Protein AF-A0AAN7EA46-F1 (afdb_monomer_lite)

Structure (mmCIF, N/CA/C/O backbone):
data_AF-A0AAN7EA46-F1
#
_entry.id   AF-A0AAN7EA46-F1
#
loop_
_atom_site.group_PDB
_atom_site.id
_atom_site.type_symbol
_atom_site.label_atom_id
_atom_site.label_alt_id
_atom_site.label_comp_id
_atom_site.label_asym_id
_atom_site.label_entity_id
_atom_site.label_seq_id
_atom_site.pdbx_PDB_ins_code
_atom_site.Cartn_x
_atom_site.Cartn_y
_atom_site.Cartn_z
_atom_site.occupancy
_atom_site.B_iso_or_equiv
_atom_site.auth_seq_id
_atom_site.auth_comp_id
_atom_site.auth_asym_id
_atom_site.auth_atom_id
_atom_site.pdbx_PDB_model_num
ATOM 1 N N . MET A 1 1 ? 18.922 5.914 -41.373 1.00 60.75 1 MET A N 1
ATOM 2 C CA . MET A 1 1 ? 18.948 6.047 -39.897 1.00 60.75 1 MET A CA 1
ATOM 3 C C . MET A 1 1 ? 20.067 5.152 -39.378 1.00 60.75 1 MET A C 1
ATOM 5 O O . MET A 1 1 ? 20.166 4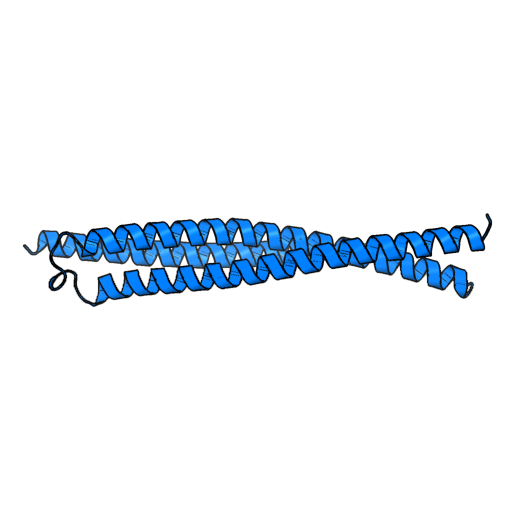.038 -39.866 1.00 60.75 1 MET A O 1
ATOM 9 N N . ASN A 1 2 ? 20.963 5.636 -38.510 1.00 86.12 2 ASN A N 1
ATOM 10 C CA . ASN A 1 2 ? 22.098 4.831 -38.032 1.00 86.12 2 ASN A CA 1
ATOM 11 C C . ASN A 1 2 ? 21.616 3.872 -36.927 1.00 86.12 2 ASN A C 1
ATOM 13 O O . ASN A 1 2 ? 21.258 4.339 -35.847 1.00 86.12 2 ASN A O 1
ATOM 17 N N . ILE A 1 3 ? 21.594 2.568 -37.217 1.00 83.81 3 ILE A N 1
ATOM 18 C CA . ILE A 1 3 ? 21.113 1.496 -36.325 1.00 83.81 3 ILE A CA 1
ATOM 19 C C . ILE A 1 3 ? 21.811 1.551 -34.958 1.00 83.81 3 ILE A C 1
ATOM 21 O O . ILE A 1 3 ? 21.137 1.508 -33.933 1.00 83.81 3 ILE A O 1
ATOM 25 N N . ASN A 1 4 ? 23.128 1.783 -34.925 1.00 85.88 4 ASN A N 1
ATOM 26 C CA . ASN A 1 4 ? 23.886 1.903 -33.673 1.00 85.88 4 ASN A CA 1
ATOM 27 C C . ASN A 1 4 ? 23.407 3.074 -32.807 1.00 85.88 4 ASN A C 1
ATOM 29 O O . ASN A 1 4 ? 23.266 2.940 -31.597 1.00 85.88 4 ASN A O 1
ATOM 33 N N . LYS A 1 5 ? 23.082 4.211 -33.432 1.00 90.81 5 LYS A N 1
ATOM 34 C CA . LYS A 1 5 ? 22.576 5.391 -32.717 1.00 90.81 5 LYS A CA 1
ATOM 35 C C . LYS A 1 5 ? 21.172 5.165 -32.146 1.00 90.81 5 LYS A C 1
ATOM 37 O O . LYS A 1 5 ? 20.828 5.723 -31.107 1.00 90.81 5 LYS A O 1
ATOM 42 N N . GLU A 1 6 ? 20.342 4.387 -32.836 1.00 89.19 6 GLU A N 1
ATOM 43 C CA . GLU A 1 6 ? 19.013 3.995 -32.352 1.00 89.19 6 GLU A CA 1
ATOM 44 C C . GLU A 1 6 ? 19.130 3.009 -31.177 1.00 89.19 6 GLU A C 1
ATOM 46 O O . GLU A 1 6 ? 18.454 3.173 -30.161 1.00 89.19 6 GLU A O 1
ATOM 51 N N . LEU A 1 7 ? 20.043 2.039 -31.276 1.00 90.00 7 LEU A N 1
ATOM 52 C CA . LEU A 1 7 ? 20.321 1.058 -30.230 1.00 90.00 7 LEU A CA 1
ATOM 53 C C . LEU A 1 7 ? 20.817 1.724 -28.938 1.00 90.00 7 LEU A C 1
ATOM 55 O O . LEU A 1 7 ? 20.270 1.452 -27.870 1.00 90.00 7 LEU A O 1
ATOM 59 N N . GLU A 1 8 ? 21.775 2.653 -29.030 1.00 92.00 8 GLU A N 1
ATOM 60 C CA . GLU A 1 8 ? 22.264 3.430 -27.879 1.00 92.00 8 GLU A CA 1
ATOM 61 C C . GLU A 1 8 ? 21.122 4.154 -27.155 1.00 92.00 8 GLU A C 1
ATOM 63 O O . GLU A 1 8 ? 20.997 4.061 -25.934 1.00 92.00 8 GLU A O 1
ATOM 68 N N . ARG A 1 9 ? 20.225 4.811 -27.903 1.00 92.94 9 ARG A N 1
ATOM 69 C CA . ARG A 1 9 ? 19.057 5.501 -27.329 1.00 92.94 9 ARG A CA 1
ATOM 70 C C . ARG A 1 9 ? 18.121 4.548 -26.596 1.00 92.94 9 ARG A C 1
ATOM 72 O O . ARG A 1 9 ? 17.639 4.885 -25.516 1.00 92.94 9 ARG A O 1
ATOM 79 N N . LEU A 1 10 ? 17.846 3.377 -27.170 1.00 92.25 10 LEU A N 1
ATOM 80 C CA . LEU A 1 10 ? 16.972 2.384 -26.547 1.00 92.25 10 LEU A CA 1
ATOM 81 C C . LEU A 1 10 ? 17.597 1.799 -25.276 1.00 92.25 10 LEU A C 1
ATOM 83 O O . LEU A 1 10 ? 16.889 1.605 -24.289 1.00 92.25 10 LEU A O 1
ATOM 87 N N . VAL A 1 11 ? 18.911 1.562 -25.266 1.00 92.62 11 VAL A N 1
ATOM 88 C CA . VAL A 1 11 ? 19.640 1.106 -24.073 1.00 92.62 11 VAL A CA 1
ATOM 89 C C . VAL A 1 11 ? 19.584 2.161 -22.968 1.00 92.62 11 VAL A C 1
ATOM 91 O O . VAL A 1 11 ? 19.253 1.823 -21.831 1.00 92.62 11 VAL A O 1
ATOM 94 N N . THR A 1 12 ? 19.810 3.439 -23.285 1.00 94.69 12 THR A N 1
ATOM 95 C CA . THR A 1 12 ? 19.641 4.532 -22.313 1.00 94.69 12 THR A CA 1
ATOM 96 C C . THR A 1 12 ? 18.209 4.582 -21.781 1.00 94.69 12 THR A C 1
ATOM 98 O O . THR A 1 12 ? 18.004 4.592 -20.568 1.00 94.69 12 THR A O 1
ATOM 101 N N . GLN A 1 13 ? 17.210 4.514 -22.665 1.00 93.81 13 GLN A N 1
ATOM 102 C CA . GLN A 1 13 ? 15.800 4.520 -22.274 1.00 93.81 13 GLN A CA 1
ATOM 103 C C . GLN A 1 13 ? 15.447 3.337 -21.360 1.00 93.81 13 GLN A C 1
ATOM 105 O O . GLN A 1 13 ? 14.693 3.502 -20.403 1.00 93.81 13 GLN A O 1
ATOM 110 N N . LYS A 1 14 ? 15.993 2.145 -21.627 1.00 94.00 14 LYS A N 1
ATOM 111 C CA . LYS A 1 14 ? 15.826 0.958 -20.779 1.00 94.00 14 LYS A CA 1
ATOM 112 C C . LYS A 1 14 ? 16.345 1.220 -19.365 1.00 94.00 14 LYS A C 1
ATOM 114 O O . LYS A 1 14 ? 15.636 0.933 -18.405 1.00 94.00 14 LYS A O 1
ATOM 119 N N . VAL A 1 15 ? 17.553 1.772 -19.239 1.00 95.62 15 VAL A N 1
ATOM 120 C CA . VAL A 1 15 ? 18.177 2.076 -17.939 1.00 95.62 15 VAL A CA 1
ATOM 121 C C . VAL A 1 15 ? 17.346 3.090 -17.153 1.00 95.62 15 VAL A C 1
ATOM 123 O O . VAL A 1 15 ? 17.037 2.851 -15.986 1.00 95.62 15 VAL A O 1
ATOM 126 N N . GLU A 1 16 ? 16.924 4.183 -17.791 1.00 94.75 16 GLU A N 1
ATOM 127 C CA . GLU A 1 16 ? 16.082 5.203 -17.153 1.00 94.75 16 GLU A CA 1
ATOM 128 C C . GLU A 1 16 ? 14.766 4.616 -16.639 1.00 94.75 16 GLU A C 1
ATOM 130 O O . GLU A 1 16 ? 14.331 4.901 -15.523 1.00 94.75 16 GLU A O 1
ATOM 135 N N . LEU A 1 17 ? 14.132 3.767 -17.444 1.00 92.88 17 LEU A N 1
ATOM 136 C CA . LEU A 1 17 ? 12.841 3.192 -17.115 1.00 92.88 17 LEU A CA 1
ATOM 137 C C . LEU A 1 17 ? 12.936 2.160 -15.986 1.00 92.88 17 LEU A C 1
ATOM 139 O O . LEU A 1 17 ? 12.092 2.175 -15.091 1.00 92.88 17 LEU A O 1
ATOM 143 N N . SER A 1 18 ? 13.986 1.334 -15.978 1.00 93.75 18 SER A N 1
ATOM 144 C CA . SER A 1 18 ? 14.295 0.434 -14.860 1.00 93.75 18 SER A CA 1
ATOM 145 C C . SER A 1 18 ? 14.520 1.205 -13.559 1.00 93.75 18 SER A C 1
ATOM 147 O O . SER A 1 18 ? 13.958 0.837 -12.531 1.00 93.75 18 SER A O 1
ATOM 149 N N . ALA A 1 19 ? 15.252 2.324 -13.601 1.00 95.75 19 ALA A N 1
ATOM 150 C CA . ALA A 1 19 ? 15.474 3.165 -12.424 1.00 95.75 19 ALA A CA 1
ATOM 151 C C . ALA A 1 19 ? 14.173 3.807 -11.902 1.00 95.75 19 ALA A C 1
ATOM 153 O O . ALA A 1 19 ? 14.008 4.023 -10.699 1.00 95.75 19 ALA A O 1
ATOM 154 N N . VAL A 1 20 ? 13.223 4.128 -12.787 1.00 94.19 20 VAL A N 1
ATOM 155 C CA . VAL A 1 20 ? 11.893 4.601 -12.373 1.00 94.19 20 VAL A CA 1
ATOM 156 C C . VAL A 1 20 ? 11.087 3.477 -11.721 1.00 94.19 20 VAL A C 1
ATOM 158 O O . VAL A 1 20 ? 10.463 3.723 -10.688 1.00 94.19 20 VAL A O 1
ATOM 161 N N . ILE A 1 21 ? 11.114 2.262 -12.275 1.00 93.69 21 ILE A N 1
ATOM 162 C CA . ILE A 1 21 ? 10.422 1.094 -11.705 1.00 93.69 21 ILE A CA 1
ATOM 163 C C . ILE A 1 21 ? 10.957 0.787 -10.305 1.00 93.69 21 ILE A C 1
ATOM 165 O O . ILE A 1 21 ? 10.165 0.691 -9.375 1.00 93.69 21 ILE A O 1
ATOM 169 N N . GLU A 1 22 ? 12.275 0.778 -10.112 1.00 95.56 22 GLU A N 1
ATOM 170 C CA . GLU A 1 22 ? 12.898 0.540 -8.803 1.00 95.56 22 GLU A CA 1
ATOM 171 C C . GLU A 1 22 ? 12.441 1.560 -7.739 1.00 95.56 22 GLU A C 1
ATOM 173 O O . GLU A 1 22 ? 12.124 1.217 -6.593 1.00 95.56 22 GLU A O 1
ATOM 178 N N . LYS A 1 23 ? 12.320 2.839 -8.125 1.00 94.81 23 LYS A N 1
ATOM 179 C CA . LYS A 1 23 ? 11.770 3.885 -7.246 1.00 94.81 23 LYS A CA 1
ATOM 180 C C . LYS A 1 23 ? 10.299 3.639 -6.912 1.00 94.81 23 LYS A C 1
ATOM 182 O O . LYS A 1 23 ? 9.869 3.945 -5.798 1.00 94.81 23 LYS A O 1
ATOM 187 N N . ILE A 1 24 ? 9.515 3.135 -7.863 1.00 93.12 24 ILE A N 1
ATOM 188 C CA . ILE A 1 24 ? 8.107 2.784 -7.652 1.00 93.12 24 ILE A CA 1
ATOM 189 C C . ILE A 1 24 ? 7.994 1.566 -6.725 1.00 93.12 24 ILE A C 1
ATOM 191 O O . ILE A 1 24 ? 7.206 1.614 -5.782 1.00 93.12 24 ILE A O 1
ATOM 195 N N . ASP A 1 25 ? 8.822 0.539 -6.911 1.00 93.19 25 ASP A N 1
ATOM 196 C CA . ASP A 1 25 ? 8.864 -0.657 -6.061 1.00 93.19 25 ASP A CA 1
ATOM 197 C C . ASP A 1 25 ? 9.220 -0.310 -4.617 1.00 93.19 25 ASP A C 1
ATOM 199 O O . ASP A 1 25 ? 8.544 -0.739 -3.679 1.00 93.19 25 ASP A O 1
ATOM 203 N N . THR A 1 26 ? 10.207 0.567 -4.426 1.00 95.12 26 THR A N 1
ATOM 204 C CA . THR A 1 26 ? 10.562 1.087 -3.099 1.00 95.12 26 THR A CA 1
ATOM 205 C C . THR A 1 26 ? 9.372 1.799 -2.450 1.00 95.12 26 THR A C 1
ATOM 207 O O . THR A 1 26 ? 9.065 1.587 -1.276 1.00 95.12 26 THR A O 1
ATOM 210 N N . ARG A 1 27 ? 8.644 2.627 -3.214 1.00 92.19 27 ARG A N 1
ATOM 211 C CA . ARG A 1 27 ? 7.440 3.312 -2.716 1.00 92.19 27 ARG A CA 1
ATOM 212 C C . ARG A 1 27 ? 6.328 2.329 -2.363 1.00 92.19 27 ARG A C 1
ATOM 214 O O . ARG A 1 27 ? 5.665 2.537 -1.351 1.00 92.19 27 ARG A O 1
ATOM 221 N N . LEU A 1 28 ? 6.125 1.281 -3.157 1.00 93.25 28 LEU A N 1
ATOM 222 C CA . LEU A 1 28 ? 5.124 0.248 -2.884 1.00 93.25 28 LEU A CA 1
ATOM 223 C C . LEU A 1 28 ? 5.460 -0.559 -1.638 1.00 93.25 28 LEU A C 1
ATOM 225 O O . LEU A 1 28 ? 4.575 -0.771 -0.815 1.00 93.25 28 LEU A O 1
ATOM 229 N N . SER A 1 29 ? 6.726 -0.936 -1.464 1.00 93.88 29 SER A N 1
ATOM 230 C CA . SER A 1 29 ? 7.205 -1.609 -0.255 1.00 93.88 29 SER A CA 1
ATOM 231 C C . SER A 1 29 ? 6.976 -0.748 0.993 1.00 93.88 29 SER A C 1
ATOM 233 O O . SER A 1 29 ? 6.429 -1.216 1.996 1.00 93.88 29 SER A O 1
ATOM 235 N N . ASN A 1 30 ? 7.279 0.551 0.907 1.00 92.62 30 ASN A N 1
ATOM 236 C CA . ASN A 1 30 ? 7.013 1.497 1.992 1.00 92.62 30 ASN A CA 1
ATOM 237 C C . ASN A 1 30 ? 5.511 1.643 2.279 1.00 92.62 30 ASN A C 1
ATOM 239 O O . ASN A 1 30 ? 5.107 1.636 3.440 1.00 92.62 30 ASN A O 1
ATOM 243 N N . LEU A 1 31 ? 4.671 1.741 1.242 1.00 91.19 31 LEU A N 1
ATOM 244 C CA . LEU A 1 31 ? 3.212 1.805 1.384 1.00 91.19 31 LEU A CA 1
ATOM 245 C C . LEU A 1 31 ? 2.651 0.530 2.021 1.00 91.19 31 LEU A C 1
ATOM 247 O O . LEU A 1 31 ? 1.799 0.619 2.901 1.00 91.19 31 LEU A O 1
ATOM 251 N N . GLN A 1 32 ? 3.134 -0.644 1.617 1.00 90.50 32 GLN A N 1
ATOM 252 C CA . GLN A 1 32 ? 2.723 -1.928 2.181 1.00 90.50 32 GLN A CA 1
ATOM 253 C C . GLN A 1 32 ? 3.123 -2.038 3.655 1.00 90.50 32 GLN A C 1
ATOM 255 O O . GLN A 1 32 ? 2.294 -2.397 4.490 1.00 90.50 32 GLN A O 1
ATOM 260 N N . SER A 1 33 ? 4.359 -1.661 3.984 1.00 91.75 33 SER A N 1
ATOM 261 C CA . SER A 1 33 ? 4.860 -1.661 5.360 1.00 91.75 33 SER A CA 1
ATOM 262 C C . SER A 1 33 ? 4.059 -0.701 6.242 1.00 91.75 33 SER A C 1
ATOM 264 O O . SER A 1 33 ? 3.622 -1.071 7.330 1.00 91.75 33 SER A O 1
ATOM 266 N N . PHE A 1 34 ? 3.785 0.509 5.745 1.00 90.31 34 PHE A N 1
ATOM 267 C CA . PHE A 1 34 ? 2.947 1.486 6.437 1.00 90.31 34 PHE A CA 1
ATOM 268 C C . PHE A 1 34 ? 1.515 0.970 6.634 1.00 90.31 34 PHE A C 1
ATOM 270 O O . PHE A 1 34 ? 0.987 1.048 7.738 1.00 90.31 34 PHE A O 1
ATOM 277 N N . THR A 1 35 ? 0.915 0.368 5.602 1.00 89.88 35 THR A N 1
ATOM 278 C CA . THR A 1 35 ? -0.429 -0.238 5.675 1.00 89.88 35 THR A CA 1
ATOM 279 C C . THR A 1 35 ? -0.489 -1.328 6.741 1.00 89.88 35 THR A C 1
ATOM 281 O O . THR A 1 35 ? -1.438 -1.368 7.519 1.00 89.88 35 THR A O 1
ATOM 284 N N . PHE A 1 36 ? 0.525 -2.195 6.810 1.00 89.12 36 PHE A N 1
ATOM 285 C CA . PHE A 1 36 ? 0.595 -3.270 7.800 1.00 89.12 36 PHE A CA 1
ATOM 286 C C . PHE A 1 36 ? 0.644 -2.725 9.231 1.00 89.12 36 PHE A C 1
ATOM 288 O O . PHE A 1 36 ? -0.126 -3.156 10.088 1.00 89.12 36 PHE A O 1
ATOM 295 N N . VAL A 1 37 ? 1.497 -1.728 9.481 1.00 91.19 37 VAL A N 1
ATOM 296 C CA . VAL A 1 37 ? 1.585 -1.052 10.785 1.00 91.19 37 VAL A CA 1
ATOM 297 C C . VAL A 1 37 ? 0.239 -0.441 11.176 1.00 91.19 37 VAL A C 1
ATOM 299 O O . VAL A 1 37 ? -0.229 -0.614 12.299 1.00 91.19 37 VAL A O 1
ATOM 302 N N . LEU A 1 38 ? -0.411 0.232 10.234 1.00 89.38 38 LEU A N 1
ATOM 303 C CA . LEU A 1 38 ? -1.665 0.933 10.465 1.00 89.38 38 LEU A CA 1
ATOM 304 C C . LEU A 1 38 ? -2.839 -0.024 10.725 1.00 89.38 38 LEU A C 1
ATOM 306 O O . LEU A 1 38 ? -3.660 0.221 11.609 1.00 89.38 38 LEU A O 1
ATOM 310 N N . ALA A 1 39 ? -2.883 -1.149 10.006 1.00 88.25 39 ALA A N 1
ATOM 311 C CA . ALA A 1 39 ? -3.841 -2.222 10.247 1.00 88.25 39 ALA A CA 1
ATOM 312 C C . ALA A 1 39 ? -3.645 -2.843 11.637 1.00 88.25 39 ALA A C 1
ATOM 314 O O . ALA A 1 39 ? -4.617 -3.038 12.364 1.00 88.25 39 ALA A O 1
ATOM 315 N N . ASN A 1 40 ? -2.397 -3.082 12.048 1.00 89.88 40 ASN A N 1
ATOM 316 C CA . ASN A 1 40 ? -2.105 -3.594 13.386 1.00 89.88 40 ASN A CA 1
ATOM 317 C C . ASN A 1 40 ? -2.580 -2.629 14.474 1.00 89.88 40 ASN A C 1
ATOM 319 O O . ASN A 1 40 ? -3.248 -3.056 15.414 1.00 89.88 40 ASN A O 1
ATOM 323 N N . PHE A 1 41 ? -2.305 -1.328 14.334 1.00 89.12 41 PHE A N 1
ATOM 324 C CA . PHE A 1 41 ? -2.815 -0.337 15.281 1.00 89.12 41 PHE A CA 1
ATOM 325 C C . PHE A 1 41 ? -4.342 -0.315 15.316 1.00 89.12 41 PHE A C 1
ATOM 327 O O . PHE A 1 41 ? -4.916 -0.325 16.404 1.00 89.12 41 PHE A O 1
ATOM 334 N N . TYR A 1 42 ? -5.004 -0.358 14.157 1.00 89.62 42 TYR A N 1
ATOM 335 C CA . TYR A 1 42 ? -6.461 -0.453 14.088 1.00 89.62 42 TYR A CA 1
ATOM 336 C C . TYR A 1 42 ? -6.991 -1.643 14.907 1.00 89.62 42 TYR A C 1
ATOM 338 O O . TYR A 1 42 ? -7.850 -1.448 15.767 1.00 89.62 42 TYR A O 1
ATOM 346 N N . PHE A 1 43 ? -6.447 -2.850 14.717 1.00 87.81 43 PHE A N 1
ATOM 347 C CA . PHE A 1 43 ? -6.884 -4.038 15.460 1.00 87.81 43 PHE A CA 1
ATOM 348 C C . PHE A 1 43 ? -6.594 -3.950 16.961 1.00 87.81 43 PHE A C 1
ATOM 350 O O . PHE A 1 43 ? -7.440 -4.342 17.765 1.00 87.81 43 PHE A O 1
ATOM 357 N N . VAL A 1 44 ? -5.443 -3.398 17.354 1.00 89.25 44 VAL A N 1
ATOM 358 C CA . VAL A 1 44 ? -5.099 -3.189 18.768 1.00 89.25 44 VAL A CA 1
ATOM 359 C C . VAL A 1 44 ? -6.107 -2.255 19.436 1.00 89.25 44 VAL A C 1
ATOM 361 O O . VAL A 1 44 ? -6.668 -2.609 20.472 1.00 89.25 44 VAL A O 1
ATOM 364 N N . PHE A 1 45 ? -6.401 -1.094 18.841 1.00 87.81 45 PHE A N 1
ATOM 365 C CA . PHE A 1 45 ? -7.348 -0.147 19.435 1.00 87.81 45 PHE A CA 1
ATOM 366 C C . PHE A 1 45 ? -8.788 -0.673 19.428 1.00 87.81 45 PHE A C 1
ATOM 368 O O . PHE A 1 45 ? -9.508 -0.470 20.404 1.00 87.81 45 PHE A O 1
ATOM 375 N N . GLN A 1 46 ? -9.194 -1.415 18.396 1.00 85.19 46 GLN A N 1
ATOM 376 C CA . GLN A 1 46 ? -10.477 -2.124 18.394 1.00 85.19 46 GLN A CA 1
ATOM 377 C C . GLN A 1 46 ? -10.568 -3.154 19.530 1.00 85.19 46 GLN A C 1
ATOM 379 O O . GLN A 1 46 ? -11.584 -3.227 20.219 1.00 85.19 46 GLN A O 1
ATOM 384 N N . GLY A 1 47 ? -9.495 -3.910 19.782 1.00 85.44 47 GLY A N 1
ATOM 385 C CA . GLY A 1 47 ? -9.417 -4.862 20.892 1.00 85.44 47 GLY A CA 1
ATOM 386 C C . GLY A 1 47 ? -9.492 -4.190 22.266 1.00 85.44 47 GLY A C 1
ATOM 387 O O . GLY A 1 47 ? -10.175 -4.691 23.162 1.00 85.44 47 GLY A O 1
ATOM 388 N N . VAL A 1 48 ? -8.855 -3.026 22.430 1.00 84.44 48 VAL A N 1
ATOM 389 C CA . VAL A 1 48 ? -8.964 -2.208 23.651 1.00 84.44 48 VAL A CA 1
ATOM 390 C C . VAL A 1 48 ? -10.407 -1.758 23.869 1.00 84.44 48 VAL A C 1
ATOM 392 O O . VAL A 1 48 ? -10.941 -1.950 24.961 1.00 84.44 48 VAL A O 1
ATOM 395 N N . ILE A 1 49 ? -11.067 -1.232 22.832 1.00 83.56 49 ILE A N 1
ATOM 396 C CA . ILE A 1 49 ? -12.476 -0.824 22.902 1.00 83.56 49 ILE A CA 1
ATOM 397 C C . ILE A 1 49 ? -13.357 -2.013 23.301 1.00 83.56 49 ILE A C 1
ATOM 399 O O . ILE A 1 49 ? -14.148 -1.906 24.238 1.00 83.56 49 ILE A O 1
ATOM 403 N N . LEU A 1 50 ? -13.183 -3.163 22.647 1.00 82.88 50 LEU A N 1
ATOM 404 C CA . LEU A 1 50 ? -13.946 -4.372 22.944 1.00 82.88 50 LEU A CA 1
ATOM 405 C C . LEU A 1 50 ? -13.721 -4.849 24.384 1.00 82.88 50 LEU A C 1
ATOM 407 O O . LEU A 1 50 ? -14.674 -5.215 25.067 1.00 82.88 50 LEU A O 1
ATOM 411 N N . THR A 1 51 ? -12.485 -4.789 24.878 1.00 82.50 51 THR A N 1
ATOM 412 C CA . THR A 1 51 ? -12.151 -5.154 26.261 1.00 82.50 51 THR A CA 1
ATOM 413 C C . THR A 1 51 ? -12.827 -4.214 27.256 1.00 82.50 51 THR A C 1
ATOM 415 O O . THR A 1 51 ? -13.435 -4.685 28.216 1.00 82.50 51 THR A O 1
ATOM 418 N N . ILE A 1 52 ? -12.804 -2.898 27.019 1.00 77.94 52 ILE A N 1
ATOM 419 C CA . ILE A 1 52 ? -13.509 -1.917 27.862 1.00 77.94 52 ILE A CA 1
ATOM 420 C C . ILE A 1 52 ? -15.014 -2.220 27.889 1.00 77.94 52 ILE A C 1
ATOM 422 O O . ILE A 1 52 ? -15.631 -2.197 28.955 1.00 77.94 52 ILE A O 1
ATOM 426 N N . ILE A 1 53 ? -15.599 -2.567 26.739 1.00 74.75 53 ILE A N 1
ATOM 427 C CA . ILE A 1 53 ? -17.015 -2.931 26.639 1.00 74.75 53 ILE A CA 1
ATOM 428 C C . ILE A 1 53 ? -17.320 -4.226 27.411 1.00 74.75 53 ILE A C 1
ATOM 430 O O . ILE A 1 53 ? -18.311 -4.286 28.144 1.00 74.75 53 ILE A O 1
ATOM 434 N N . CYS A 1 54 ? -16.503 -5.268 27.248 1.00 75.75 54 CYS A N 1
ATOM 435 C CA . CYS A 1 54 ? -16.741 -6.596 27.819 1.00 75.75 54 CYS A CA 1
ATOM 436 C C . CYS A 1 54 ? -16.476 -6.665 29.325 1.00 75.75 54 CYS A C 1
ATOM 438 O O . CYS A 1 54 ? -17.202 -7.354 30.034 1.00 75.75 54 CYS A O 1
ATOM 440 N N . THR A 1 55 ? -15.482 -5.934 29.833 1.00 70.94 55 THR A N 1
ATOM 441 C CA . THR A 1 55 ? -15.037 -6.050 31.237 1.00 70.94 55 THR A CA 1
ATOM 442 C C . THR A 1 55 ? -15.922 -5.268 32.223 1.00 70.94 55 THR A C 1
ATOM 444 O O . THR A 1 55 ? -15.610 -5.206 33.408 1.00 70.94 55 THR A O 1
ATOM 447 N N . ASN A 1 56 ? -17.052 -4.726 31.747 1.00 61.00 56 ASN A N 1
ATOM 448 C CA . ASN A 1 56 ? -17.959 -3.810 32.440 1.00 61.00 56 ASN A CA 1
ATOM 449 C C . ASN A 1 56 ? -17.262 -2.531 32.943 1.00 61.00 56 ASN A C 1
ATOM 451 O O . ASN A 1 56 ? -16.360 -2.546 33.780 1.00 61.00 56 ASN A O 1
ATOM 455 N N . ALA A 1 57 ? -17.795 -1.383 32.520 1.00 53.91 57 ALA A N 1
ATOM 456 C CA . ALA A 1 57 ? -17.483 -0.069 33.086 1.00 53.91 57 ALA A CA 1
ATOM 457 C C . ALA A 1 57 ? -17.731 0.026 34.615 1.00 53.91 57 ALA A C 1
ATOM 459 O O . ALA A 1 57 ? -17.373 1.019 35.231 1.00 53.91 57 ALA A O 1
ATOM 460 N N . GLU A 1 58 ? -18.299 -1.012 35.238 1.00 49.53 58 GLU A N 1
ATOM 461 C CA . GLU A 1 58 ? -18.624 -1.103 36.666 1.00 49.53 58 GLU A CA 1
ATOM 462 C C . GLU A 1 58 ? -17.398 -1.229 37.586 1.00 49.53 58 GLU A C 1
ATOM 464 O O . GLU A 1 58 ? -17.466 -0.821 38.743 1.00 49.53 58 GLU A O 1
ATOM 469 N N . LYS A 1 59 ? -16.263 -1.769 37.108 1.00 50.84 59 LYS A N 1
ATOM 470 C CA . LYS A 1 59 ? -15.028 -1.896 37.921 1.00 50.84 59 LYS A CA 1
ATOM 471 C C . LYS A 1 59 ? -14.010 -0.778 37.691 1.00 50.84 59 LYS A C 1
ATOM 473 O O . LYS A 1 59 ? -13.112 -0.587 38.511 1.00 50.84 59 LYS A O 1
ATOM 478 N N . LEU A 1 60 ? -14.135 -0.035 36.595 1.00 49.38 60 LEU A N 1
ATOM 479 C CA . LEU A 1 60 ? -13.287 1.116 36.295 1.00 49.38 60 LEU A CA 1
ATOM 480 C C . LEU A 1 60 ? -13.974 2.365 36.840 1.00 49.38 60 LEU A C 1
ATOM 482 O O . LEU A 1 60 ? -15.018 2.765 36.336 1.00 49.38 60 LEU A O 1
ATOM 486 N N . LYS A 1 61 ? -13.393 2.985 37.876 1.00 53.84 61 LYS A N 1
ATOM 487 C CA . LYS A 1 61 ? -13.930 4.226 38.451 1.00 53.84 61 LYS A CA 1
ATOM 488 C C . LYS A 1 61 ? -14.263 5.242 37.331 1.00 53.84 61 LYS A C 1
ATOM 490 O O . LYS A 1 61 ? -13.444 5.431 36.423 1.00 53.84 61 LYS A O 1
ATOM 495 N N . PRO A 1 62 ? -15.425 5.915 37.419 1.00 54.41 62 PRO A N 1
ATOM 496 C CA . PRO A 1 62 ? -16.106 6.583 36.308 1.00 54.41 62 PRO A CA 1
ATOM 497 C C . PRO A 1 62 ? -15.335 7.614 35.454 1.00 54.41 62 PRO A C 1
ATOM 499 O O . PRO A 1 62 ? -15.726 7.757 34.297 1.00 54.41 62 PRO A O 1
ATOM 502 N N . PRO A 1 63 ? -14.248 8.301 35.878 1.00 59.50 63 PRO A N 1
ATOM 503 C CA . PRO A 1 63 ? -13.595 9.247 34.964 1.00 59.50 63 PRO A CA 1
ATOM 504 C C . PRO A 1 63 ? -12.665 8.602 33.917 1.00 59.50 63 PRO A C 1
ATOM 506 O O . PRO A 1 63 ? -12.435 9.200 32.868 1.00 59.50 63 PRO A O 1
ATOM 509 N N . TYR A 1 64 ? -12.128 7.395 34.144 1.00 61.72 64 TYR A N 1
ATOM 510 C CA . TYR A 1 64 ? -11.035 6.872 33.300 1.00 61.72 64 TYR A CA 1
ATOM 511 C C . TYR A 1 64 ? -11.493 5.985 32.132 1.00 61.72 64 TYR A C 1
ATOM 513 O O . TYR A 1 64 ? -10.856 5.987 31.079 1.00 61.72 64 TYR A O 1
ATOM 521 N N . GLY A 1 65 ? -12.607 5.257 32.275 1.00 65.38 65 GLY A N 1
ATOM 522 C CA . GLY A 1 65 ? -13.113 4.363 31.221 1.00 65.38 65 GLY A CA 1
ATOM 523 C C . GLY A 1 65 ? -13.571 5.109 29.961 1.00 65.38 65 GLY A C 1
ATOM 524 O O . GLY A 1 65 ? -13.218 4.723 28.849 1.00 65.38 65 GLY A O 1
ATOM 525 N N . TRP A 1 66 ? -14.280 6.228 30.142 1.00 71.19 66 TRP A N 1
ATOM 526 C CA . TRP A 1 66 ? -14.730 7.111 29.056 1.00 71.19 66 TRP A CA 1
ATOM 527 C C . TRP A 1 66 ? -13.574 7.757 28.304 1.00 71.19 66 TRP A C 1
ATOM 529 O O . TRP A 1 66 ? -13.599 7.851 27.078 1.00 71.19 66 TRP A O 1
ATOM 539 N N . PHE A 1 67 ? -12.540 8.163 29.038 1.00 76.06 67 PHE A N 1
ATOM 540 C CA . PHE A 1 67 ? -11.354 8.782 28.467 1.00 76.06 67 PHE A CA 1
ATOM 541 C C . PHE A 1 67 ? -10.559 7.801 27.593 1.00 76.06 67 PHE A C 1
ATOM 543 O O . PHE A 1 67 ? -10.240 8.114 26.446 1.00 76.06 67 PHE A O 1
ATOM 550 N N . LEU A 1 68 ? -10.303 6.584 28.092 1.00 77.12 68 LEU A N 1
ATOM 551 C CA . LEU A 1 68 ? -9.618 5.536 27.324 1.00 77.12 68 LEU A CA 1
ATOM 552 C C . LEU A 1 68 ? -10.411 5.122 26.081 1.00 77.12 68 LEU A C 1
ATOM 554 O O . LEU A 1 68 ? -9.828 4.896 25.019 1.00 77.12 68 LEU A O 1
ATOM 558 N N . PHE A 1 69 ? -11.736 5.067 26.195 1.00 78.50 69 PHE A N 1
ATOM 559 C CA . PHE A 1 69 ? -12.624 4.790 25.073 1.00 78.50 69 PHE A CA 1
ATOM 560 C C . PHE A 1 69 ? -12.559 5.887 24.000 1.00 78.50 69 PHE A C 1
ATOM 562 O O . PHE A 1 69 ? -12.338 5.578 22.829 1.00 78.50 69 PHE A O 1
ATOM 569 N N . ALA A 1 70 ? -12.670 7.161 24.389 1.00 80.88 70 ALA A N 1
ATOM 570 C CA . ALA A 1 70 ? -12.612 8.292 23.462 1.00 80.88 70 ALA A CA 1
ATOM 571 C C . ALA A 1 70 ? -11.274 8.354 22.705 1.00 80.88 70 ALA A C 1
ATOM 573 O O . ALA A 1 70 ? -11.261 8.516 21.484 1.00 80.88 70 ALA A O 1
ATOM 574 N N . ILE A 1 71 ? -10.153 8.157 23.408 1.00 84.62 71 ILE A N 1
ATOM 575 C CA . ILE A 1 71 ? -8.823 8.103 22.782 1.00 84.62 71 ILE A CA 1
ATOM 576 C C . ILE A 1 71 ? -8.718 6.919 21.821 1.00 84.62 71 ILE A C 1
ATOM 578 O O . ILE A 1 71 ? -8.194 7.073 20.718 1.00 84.62 71 ILE A O 1
ATOM 582 N N . SER A 1 72 ? -9.233 5.750 22.207 1.00 85.50 72 SER A N 1
ATOM 583 C CA . SER A 1 72 ? -9.175 4.561 21.354 1.00 85.50 72 SER A CA 1
ATOM 584 C C . SER A 1 72 ? -10.000 4.740 20.080 1.00 85.50 72 SER A C 1
ATOM 586 O O . SER A 1 72 ? -9.521 4.395 19.004 1.00 85.50 72 SER A O 1
ATOM 588 N N . ILE A 1 73 ? -11.194 5.340 20.158 1.00 85.31 73 ILE A N 1
ATOM 589 C CA . ILE A 1 73 ? -11.991 5.669 18.964 1.00 85.31 73 ILE A CA 1
ATOM 590 C C . ILE A 1 73 ? -11.248 6.648 18.069 1.00 85.31 73 ILE A C 1
ATOM 592 O O . ILE A 1 73 ? -11.192 6.443 16.858 1.00 85.31 73 ILE A O 1
ATOM 596 N N . LEU A 1 74 ? -10.677 7.705 18.646 1.00 87.81 74 LEU A N 1
ATOM 597 C CA . LEU A 1 74 ? -9.937 8.692 17.871 1.00 87.81 74 LEU A CA 1
ATOM 598 C C . LEU A 1 74 ? -8.774 8.025 17.124 1.00 87.81 74 LEU A C 1
ATOM 600 O O . LEU A 1 74 ? -8.601 8.248 15.927 1.00 87.81 74 LEU A O 1
ATOM 604 N N . ALA A 1 75 ? -8.034 7.144 17.799 1.00 89.00 75 ALA A N 1
ATOM 605 C CA . ALA A 1 75 ? -6.956 6.377 17.192 1.00 89.00 75 ALA A CA 1
ATOM 606 C C . ALA A 1 75 ? -7.461 5.426 16.093 1.00 89.00 75 ALA A C 1
ATOM 608 O O . ALA A 1 75 ? -6.856 5.350 15.025 1.00 89.00 75 ALA A O 1
ATOM 609 N N . VAL A 1 76 ? -8.584 4.732 16.303 1.00 88.06 76 VAL A N 1
ATOM 610 C CA . VAL A 1 76 ? -9.227 3.890 15.280 1.00 88.06 76 VAL A CA 1
ATOM 611 C C . VAL A 1 76 ? -9.589 4.707 14.042 1.00 88.06 76 VAL A C 1
ATOM 613 O O . VAL A 1 76 ? -9.258 4.292 12.933 1.00 88.06 76 VAL A O 1
ATOM 616 N N . LEU A 1 77 ? -10.241 5.860 14.212 1.00 87.12 77 LEU A N 1
ATOM 617 C CA . LEU A 1 77 ? -10.660 6.713 13.100 1.00 87.12 77 LEU A CA 1
ATOM 618 C C . LEU A 1 77 ? -9.453 7.237 12.321 1.00 87.12 77 LEU A C 1
ATOM 620 O O . LEU A 1 77 ? -9.442 7.160 11.095 1.00 87.12 77 LEU A O 1
ATOM 624 N N . LEU A 1 78 ? -8.413 7.707 13.015 1.00 89.44 78 LEU A N 1
ATOM 625 C CA . LEU A 1 78 ? -7.177 8.170 12.381 1.00 89.44 78 LEU A CA 1
ATOM 626 C C . LEU A 1 78 ? -6.487 7.051 11.589 1.00 89.44 78 LEU A C 1
ATOM 628 O O . LEU A 1 78 ? -6.103 7.270 10.440 1.00 89.44 78 LEU A O 1
ATOM 632 N N . ASN A 1 79 ? -6.384 5.845 12.160 1.00 90.12 79 ASN A N 1
ATOM 633 C CA . ASN A 1 79 ? -5.838 4.683 11.454 1.00 90.12 79 ASN A CA 1
ATOM 634 C C . ASN A 1 79 ? -6.690 4.314 10.236 1.00 90.12 79 ASN A C 1
ATOM 636 O O . ASN A 1 79 ? -6.150 4.001 9.181 1.00 90.12 79 ASN A O 1
ATOM 640 N N . LEU A 1 80 ? -8.015 4.395 10.345 1.00 87.06 80 LEU A N 1
ATOM 641 C CA . LEU A 1 80 ? -8.921 4.094 9.243 1.00 87.06 80 LEU A CA 1
ATOM 642 C C . LEU A 1 80 ? -8.774 5.099 8.093 1.00 87.06 80 LEU A C 1
ATOM 644 O O . LEU A 1 80 ? -8.631 4.695 6.941 1.00 87.06 80 LEU A O 1
ATOM 648 N N . PHE A 1 81 ? -8.731 6.399 8.391 1.00 89.19 81 PHE A N 1
ATOM 649 C CA . PHE A 1 81 ? -8.492 7.435 7.382 1.00 89.19 81 PHE A CA 1
ATOM 650 C C . PHE A 1 81 ? -7.138 7.270 6.698 1.00 89.19 81 PHE A C 1
ATOM 652 O O . PHE A 1 81 ? -7.049 7.342 5.471 1.00 89.19 81 PHE A O 1
ATOM 659 N N . ALA A 1 82 ? -6.084 7.012 7.469 1.00 90.00 82 ALA A N 1
ATOM 660 C CA . ALA A 1 82 ? -4.771 6.791 6.892 1.00 90.00 82 ALA A CA 1
ATOM 661 C C . ALA A 1 82 ? -4.735 5.493 6.054 1.00 90.00 82 ALA A C 1
ATOM 663 O O . ALA A 1 82 ? -4.140 5.506 4.979 1.00 90.00 82 ALA A O 1
ATOM 664 N N . LEU A 1 83 ? -5.457 4.427 6.437 1.00 88.81 83 LEU A N 1
ATOM 665 C CA . LEU A 1 83 ? -5.578 3.199 5.640 1.00 88.81 83 LEU A CA 1
ATOM 666 C C . LEU A 1 83 ? -6.247 3.499 4.295 1.00 88.81 83 LEU A C 1
ATOM 668 O O . LEU A 1 83 ? -5.789 3.000 3.267 1.00 88.81 83 LEU A O 1
ATOM 672 N N . ILE A 1 84 ? -7.296 4.331 4.284 1.00 87.44 84 ILE A N 1
ATOM 673 C CA . ILE A 1 84 ? -7.991 4.762 3.059 1.00 87.44 84 ILE A CA 1
ATOM 674 C C . ILE A 1 84 ? -7.023 5.470 2.118 1.00 87.44 84 ILE A C 1
ATOM 676 O O . ILE A 1 84 ? -6.869 5.071 0.962 1.00 87.44 84 ILE A O 1
ATOM 680 N N . ILE A 1 85 ? -6.329 6.490 2.621 1.00 89.81 85 ILE A N 1
ATOM 681 C CA . ILE A 1 85 ? -5.402 7.296 1.823 1.00 89.81 85 ILE A CA 1
ATOM 682 C C . ILE A 1 85 ? -4.254 6.427 1.291 1.00 89.81 85 ILE A C 1
ATOM 684 O O . ILE A 1 85 ? -3.914 6.496 0.107 1.00 89.81 85 ILE A O 1
ATOM 688 N N . THR A 1 86 ? -3.668 5.580 2.139 1.00 89.94 86 THR A N 1
ATOM 689 C CA . THR A 1 86 ? -2.575 4.683 1.748 1.00 89.94 86 THR A CA 1
ATOM 690 C C . THR A 1 86 ? -3.032 3.642 0.732 1.00 89.94 86 THR A C 1
ATOM 692 O O . THR A 1 86 ? -2.313 3.402 -0.236 1.00 89.94 86 THR A O 1
ATOM 695 N N . GLY A 1 87 ? -4.225 3.070 0.895 1.00 88.94 87 GLY A N 1
ATOM 696 C CA . GLY A 1 87 ? -4.792 2.102 -0.039 1.00 88.94 87 GLY A CA 1
ATOM 697 C C . GLY A 1 87 ? -5.027 2.691 -1.429 1.00 88.94 87 GLY A C 1
ATOM 698 O O . GLY A 1 87 ? -4.621 2.093 -2.424 1.00 88.94 87 GLY A O 1
ATOM 699 N N . ILE A 1 88 ? -5.604 3.896 -1.509 1.00 88.62 88 ILE A N 1
ATOM 700 C CA . ILE A 1 88 ? -5.801 4.607 -2.785 1.00 88.62 88 ILE A CA 1
ATOM 701 C C . ILE A 1 88 ? -4.447 4.850 -3.459 1.00 88.62 88 ILE A C 1
ATOM 703 O O . ILE A 1 88 ? -4.249 4.498 -4.624 1.00 88.62 88 ILE A O 1
ATOM 707 N N . LYS A 1 89 ? -3.478 5.372 -2.698 1.00 91.12 89 LYS A N 1
ATOM 708 C CA . LYS A 1 89 ? -2.123 5.639 -3.190 1.00 91.12 89 LYS A CA 1
ATOM 709 C C . LYS A 1 89 ? -1.402 4.366 -3.637 1.00 91.12 89 LYS A C 1
ATOM 711 O O . LYS A 1 89 ? -0.635 4.408 -4.598 1.00 91.12 89 LYS A O 1
ATOM 716 N N . TYR A 1 90 ? -1.644 3.236 -2.977 1.00 90.69 90 TYR A N 1
ATOM 717 C CA . TYR A 1 90 ? -1.115 1.935 -3.381 1.00 90.69 90 TYR A CA 1
ATOM 718 C C . TYR A 1 90 ? -1.669 1.503 -4.741 1.00 90.69 90 TYR A C 1
ATOM 720 O O . TYR A 1 90 ? -0.886 1.147 -5.620 1.00 90.69 90 TYR A O 1
ATOM 728 N N . VAL A 1 91 ? -2.990 1.581 -4.950 1.00 89.50 91 VAL A N 1
ATOM 729 C CA . VAL A 1 91 ? -3.623 1.215 -6.231 1.00 89.50 91 VAL A CA 1
ATOM 730 C C . VAL A 1 91 ? -3.079 2.073 -7.374 1.00 89.50 91 VAL A C 1
ATOM 732 O O . VAL A 1 91 ? -2.697 1.533 -8.414 1.00 89.50 91 VAL A O 1
ATOM 735 N N . GLU A 1 92 ? -2.970 3.385 -7.163 1.00 89.44 92 GLU A N 1
ATOM 736 C CA . GLU A 1 92 ? -2.403 4.319 -8.140 1.00 89.44 92 GLU A CA 1
ATOM 737 C C . GLU A 1 92 ? -0.931 4.000 -8.447 1.00 89.44 92 GLU A C 1
ATOM 739 O O . GLU A 1 92 ? -0.537 3.855 -9.606 1.00 89.44 92 GLU A O 1
ATOM 744 N N . THR A 1 93 ? -0.113 3.829 -7.405 1.00 89.88 93 THR A N 1
ATOM 745 C CA . THR A 1 93 ? 1.326 3.561 -7.547 1.00 89.88 93 THR A CA 1
ATOM 746 C C . THR A 1 93 ? 1.575 2.220 -8.241 1.00 89.88 93 THR A C 1
ATOM 748 O O . THR A 1 93 ? 2.455 2.126 -9.097 1.00 89.88 93 THR A O 1
ATOM 751 N N . LYS A 1 94 ? 0.771 1.194 -7.935 1.00 89.62 94 LYS A N 1
ATOM 752 C CA . LYS A 1 94 ? 0.858 -0.125 -8.573 1.00 89.62 94 LYS A CA 1
ATOM 753 C C . LYS A 1 94 ? 0.428 -0.071 -10.037 1.00 89.62 94 LYS A C 1
ATOM 755 O O . LYS A 1 94 ? 1.039 -0.723 -10.877 1.00 89.62 94 LYS A O 1
ATOM 760 N N . GLY A 1 95 ? -0.583 0.737 -10.353 1.00 88.81 95 GLY A N 1
ATOM 761 C CA . GLY A 1 95 ? -0.953 1.045 -11.731 1.00 88.81 95 GLY A CA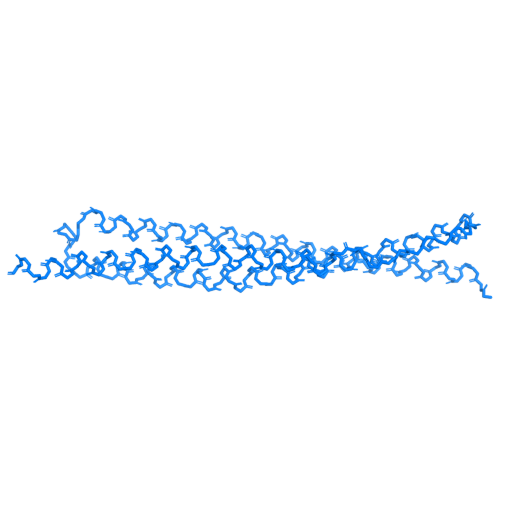 1
ATOM 762 C C . GLY A 1 95 ? 0.218 1.640 -12.509 1.00 88.81 95 GLY A C 1
ATOM 763 O O . GLY A 1 95 ? 0.605 1.117 -13.552 1.00 88.81 95 GLY A O 1
ATOM 764 N N . ASN A 1 96 ? 0.846 2.676 -11.950 1.00 88.38 96 ASN A N 1
ATOM 765 C CA . ASN A 1 96 ? 2.026 3.287 -12.553 1.00 88.38 96 ASN A CA 1
ATOM 766 C C . ASN A 1 96 ? 3.136 2.251 -12.785 1.00 88.38 96 ASN A C 1
ATOM 768 O O . ASN A 1 96 ? 3.657 2.190 -13.896 1.00 88.38 96 ASN A O 1
ATOM 772 N N . GLN A 1 97 ? 3.449 1.396 -11.804 1.00 91.75 97 GLN A N 1
ATOM 773 C CA . GLN A 1 97 ? 4.440 0.324 -11.968 1.00 91.75 97 GLN A CA 1
ATOM 774 C C . GLN A 1 97 ? 4.167 -0.527 -13.215 1.00 91.75 97 GLN A C 1
ATOM 776 O O . GLN A 1 97 ? 5.038 -0.648 -14.071 1.00 91.75 97 GLN A O 1
ATOM 781 N N . GLU A 1 98 ? 2.948 -1.052 -13.354 1.00 89.75 98 GLU A N 1
ATOM 782 C CA . GLU A 1 98 ? 2.563 -1.908 -14.483 1.00 89.75 98 GLU A CA 1
ATOM 783 C C . GLU A 1 98 ? 2.680 -1.178 -15.828 1.00 89.75 98 GLU A C 1
ATOM 785 O O . GLU A 1 98 ? 3.102 -1.757 -16.830 1.00 89.75 98 GLU A O 1
ATOM 790 N N . PHE A 1 99 ? 2.352 0.117 -15.864 1.00 87.94 99 PHE A N 1
ATOM 791 C CA . PHE A 1 99 ? 2.539 0.937 -17.059 1.00 87.94 99 PHE A CA 1
ATOM 792 C C . PHE A 1 99 ? 4.021 1.106 -17.425 1.00 87.94 99 PHE A C 1
ATOM 794 O O . PHE A 1 99 ? 4.389 1.038 -18.602 1.00 87.94 99 PHE A O 1
ATOM 801 N N . PHE A 1 100 ? 4.885 1.326 -16.433 1.00 89.06 100 PHE A N 1
ATOM 802 C CA . PHE A 1 100 ? 6.324 1.453 -16.647 1.00 89.06 100 PHE A CA 1
ATOM 803 C C . PHE A 1 100 ? 6.959 0.116 -17.055 1.00 89.06 100 PHE A C 1
ATOM 805 O O . PHE A 1 100 ? 7.729 0.096 -18.014 1.00 89.06 100 PHE A O 1
ATOM 812 N N . GLU A 1 101 ? 6.581 -0.998 -16.429 1.00 89.88 101 GLU A N 1
ATOM 813 C CA . GLU A 1 101 ? 7.006 -2.352 -16.816 1.00 89.88 101 GLU A CA 1
ATOM 814 C C . GLU A 1 101 ? 6.600 -2.684 -18.254 1.00 89.88 101 GLU A C 1
ATOM 816 O O . GLU A 1 101 ? 7.407 -3.185 -19.038 1.00 89.88 101 GLU A O 1
ATOM 821 N N . PHE A 1 102 ? 5.377 -2.324 -18.647 1.00 88.00 102 PHE A N 1
ATOM 822 C CA . PHE A 1 102 ? 4.924 -2.476 -20.025 1.00 88.00 102 PHE A CA 1
ATOM 823 C C . PHE A 1 102 ? 5.809 -1.704 -21.011 1.00 88.00 102 PHE A C 1
ATOM 825 O O . PHE A 1 102 ? 6.231 -2.242 -22.039 1.00 88.00 102 PHE A O 1
ATOM 832 N N . ARG A 1 103 ? 6.131 -0.441 -20.698 1.00 88.50 103 ARG A N 1
ATOM 833 C CA . ARG A 1 103 ? 7.047 0.352 -21.527 1.00 88.50 103 ARG A CA 1
ATOM 834 C C . ARG A 1 103 ? 8.446 -0.266 -21.577 1.00 88.50 103 ARG A C 1
ATOM 836 O O . ARG A 1 103 ? 9.060 -0.229 -22.640 1.00 88.50 103 ARG A O 1
ATOM 843 N N . LEU A 1 104 ? 8.922 -0.867 -20.485 1.00 90.69 104 LEU A N 1
ATOM 844 C CA . LEU A 1 104 ? 10.237 -1.511 -20.419 1.00 90.69 104 LEU A CA 1
ATOM 845 C C . LEU A 1 104 ? 10.281 -2.733 -21.317 1.00 90.69 104 LEU A C 1
ATOM 847 O O . LEU A 1 104 ? 11.217 -2.882 -22.101 1.00 90.69 104 LEU A O 1
ATOM 851 N N . ASN A 1 105 ? 9.233 -3.550 -21.272 1.00 88.81 105 ASN A N 1
ATOM 852 C CA . ASN A 1 105 ? 9.095 -4.693 -22.1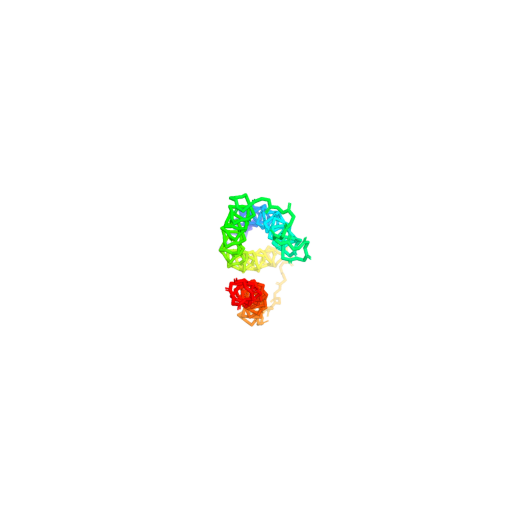57 1.00 88.81 105 ASN A CA 1
ATOM 853 C C . ASN A 1 105 ? 9.088 -4.260 -23.633 1.00 88.81 105 ASN A C 1
ATOM 855 O O . ASN A 1 105 ? 9.802 -4.831 -24.455 1.00 88.81 105 ASN A O 1
ATOM 859 N N . LYS A 1 106 ? 8.370 -3.177 -23.963 1.00 89.12 106 LYS A N 1
ATOM 860 C CA . LYS A 1 106 ? 8.346 -2.619 -25.324 1.00 89.12 106 LYS A CA 1
ATOM 861 C C . LYS A 1 106 ? 9.727 -2.150 -25.793 1.00 89.12 106 LYS A C 1
ATOM 863 O O . LYS A 1 106 ? 10.087 -2.383 -26.945 1.00 89.12 106 LYS A O 1
ATOM 868 N N . VAL A 1 107 ? 10.498 -1.487 -24.930 1.00 90.00 107 VAL A N 1
ATOM 869 C CA . VAL A 1 107 ? 11.871 -1.055 -25.247 1.00 90.00 107 VAL A CA 1
ATOM 870 C C . VAL A 1 107 ? 12.792 -2.262 -25.418 1.00 90.00 107 VAL A C 1
ATOM 872 O O . VAL A 1 107 ? 13.501 -2.330 -26.418 1.00 90.00 107 VAL A O 1
ATOM 875 N N . ASN A 1 108 ? 12.734 -3.245 -24.517 1.00 89.38 108 ASN A N 1
ATOM 876 C CA . ASN A 1 108 ? 13.517 -4.480 -24.625 1.00 89.38 108 ASN A CA 1
ATOM 877 C C . ASN A 1 108 ? 13.249 -5.218 -25.937 1.00 89.38 108 ASN A C 1
ATOM 879 O O . ASN A 1 108 ? 14.186 -5.675 -26.582 1.00 89.38 108 ASN A O 1
ATOM 883 N N . MET A 1 109 ? 11.991 -5.286 -26.370 1.00 86.44 109 MET A N 1
ATOM 884 C CA . MET A 1 109 ? 11.647 -5.937 -27.629 1.00 86.44 109 MET A CA 1
ATOM 885 C C . MET A 1 109 ? 12.145 -5.157 -28.849 1.00 86.44 109 MET A C 1
ATOM 887 O O . MET A 1 109 ? 12.579 -5.758 -29.826 1.00 86.44 109 MET A O 1
ATOM 891 N N . LYS A 1 110 ? 12.141 -3.817 -28.803 1.00 88.81 110 LYS A N 1
ATOM 892 C CA . LYS A 1 110 ? 12.785 -3.005 -29.848 1.00 88.81 110 LYS A CA 1
ATOM 893 C C . LYS A 1 110 ? 14.289 -3.259 -29.911 1.00 88.81 110 LYS A C 1
ATOM 895 O O . LYS A 1 110 ? 14.797 -3.442 -31.007 1.00 88.81 110 LYS A O 1
ATOM 900 N N . ILE 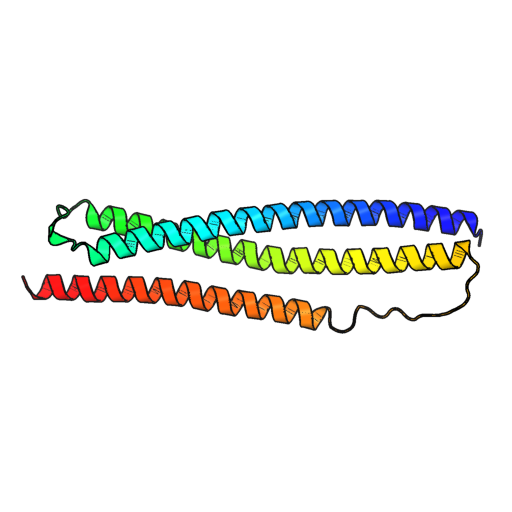A 1 111 ? 14.969 -3.304 -28.763 1.00 88.81 111 ILE A N 1
ATOM 901 C CA . ILE A 1 111 ? 16.399 -3.642 -28.689 1.00 88.81 111 ILE A CA 1
ATOM 902 C C . ILE A 1 111 ? 16.633 -5.011 -29.326 1.00 88.81 111 ILE A C 1
ATOM 904 O O . ILE A 1 111 ? 17.436 -5.111 -30.242 1.00 88.81 111 ILE A O 1
ATOM 908 N N . PHE A 1 112 ? 15.875 -6.031 -28.913 1.00 87.31 112 PHE A N 1
ATOM 909 C CA . PHE A 1 112 ? 15.985 -7.387 -29.453 1.00 87.31 112 PHE A CA 1
ATOM 910 C C . PHE A 1 112 ? 15.795 -7.427 -30.978 1.00 87.31 112 PHE A C 1
ATOM 912 O O . PHE A 1 112 ? 16.586 -8.047 -31.680 1.00 87.31 112 PHE A O 1
ATOM 919 N N . ARG A 1 113 ? 14.797 -6.714 -31.517 1.00 84.81 113 ARG A N 1
ATOM 920 C CA . ARG A 1 113 ? 14.592 -6.633 -32.972 1.00 84.81 113 ARG A CA 1
ATOM 921 C C . ARG A 1 113 ? 15.754 -5.963 -33.701 1.00 84.81 113 ARG A C 1
ATOM 923 O O . ARG A 1 113 ? 16.144 -6.456 -34.751 1.00 84.81 113 ARG A O 1
ATOM 930 N N . LEU A 1 114 ? 16.305 -4.875 -33.155 1.00 86.19 114 LEU A N 1
ATOM 931 C CA . LEU A 1 114 ? 17.454 -4.191 -33.758 1.00 86.19 114 LEU A CA 1
ATOM 932 C C . LEU A 1 114 ? 18.731 -5.041 -33.719 1.00 86.19 114 LEU A C 1
ATOM 934 O O . LEU A 1 114 ? 19.501 -4.998 -34.671 1.00 86.19 114 LEU A O 1
ATOM 938 N N . ASP A 1 115 ? 18.950 -5.786 -32.638 1.00 85.44 115 ASP A N 1
ATOM 939 C CA . ASP A 1 115 ? 20.176 -6.564 -32.417 1.00 85.44 115 ASP A CA 1
ATOM 940 C C . ASP A 1 115 ? 20.198 -7.853 -33.260 1.00 85.44 115 ASP A C 1
ATOM 942 O O . ASP A 1 115 ? 21.236 -8.254 -33.780 1.00 85.44 115 ASP A O 1
ATOM 946 N N . PHE A 1 116 ? 19.029 -8.475 -33.458 1.00 83.31 116 PHE A N 1
ATOM 947 C CA . PHE A 1 116 ? 18.886 -9.742 -34.189 1.00 83.31 116 PHE A CA 1
ATOM 948 C C . PHE A 1 116 ? 18.257 -9.606 -35.584 1.00 83.31 116 PHE A C 1
ATOM 950 O O . PHE A 1 116 ? 18.058 -10.615 -36.258 1.00 83.31 116 PHE A O 1
ATOM 957 N N . ASN A 1 117 ? 17.946 -8.382 -36.027 1.00 75.75 117 ASN A N 1
ATOM 958 C CA . ASN A 1 117 ? 17.302 -8.082 -37.312 1.00 75.75 117 ASN A CA 1
ATOM 959 C C . ASN A 1 117 ? 16.019 -8.913 -37.555 1.00 75.75 117 ASN A C 1
ATOM 961 O O . ASN A 1 117 ? 15.774 -9.419 -38.649 1.00 75.75 117 ASN A O 1
ATOM 965 N N . TYR A 1 118 ? 15.233 -9.107 -36.492 1.00 72.38 118 TYR A N 1
ATOM 966 C CA . TYR A 1 118 ? 14.031 -9.944 -36.482 1.00 72.38 118 TYR A CA 1
ATOM 967 C C . TYR A 1 118 ? 12.813 -9.104 -36.918 1.00 72.38 118 TYR A C 1
ATOM 969 O O . TYR A 1 118 ? 12.462 -8.142 -36.230 1.00 72.38 118 TYR A O 1
ATOM 977 N N . GLU A 1 119 ? 12.185 -9.442 -38.051 1.00 62.50 119 GLU A N 1
ATOM 978 C CA . GLU A 1 119 ? 11.123 -8.633 -38.694 1.00 62.50 119 GLU A CA 1
ATOM 979 C C . GLU A 1 119 ? 9.694 -8.897 -38.192 1.00 62.50 119 GLU A C 1
ATOM 981 O O . GLU A 1 119 ? 8.756 -8.271 -38.677 1.00 62.50 119 GLU A O 1
ATOM 986 N N . ASP A 1 120 ? 9.490 -9.779 -37.212 1.00 59.72 120 ASP A N 1
ATOM 987 C CA . ASP A 1 120 ? 8.122 -10.134 -36.824 1.00 59.72 120 ASP A CA 1
ATOM 988 C C . ASP A 1 120 ? 7.427 -9.005 -36.028 1.00 59.72 120 ASP A C 1
ATOM 990 O O . ASP A 1 120 ? 7.908 -8.520 -34.988 1.00 59.72 120 ASP A O 1
ATOM 994 N N . GLU A 1 121 ? 6.283 -8.556 -36.544 1.00 56.53 121 GLU A N 1
ATOM 995 C CA . GLU A 1 121 ? 5.475 -7.460 -36.012 1.00 56.53 121 GLU A CA 1
ATOM 996 C C . GLU A 1 121 ? 4.479 -8.008 -34.987 1.00 56.53 121 GLU A C 1
ATOM 998 O O . GLU A 1 121 ? 3.296 -8.193 -35.251 1.00 56.53 121 GLU A O 1
ATOM 1003 N N . TYR A 1 122 ? 4.961 -8.289 -33.774 1.00 59.34 122 TYR A N 1
ATOM 1004 C CA . TYR A 1 122 ? 4.042 -8.496 -32.659 1.00 59.34 122 TYR A CA 1
ATOM 1005 C C . TYR A 1 122 ? 3.539 -7.130 -32.183 1.00 59.34 122 TYR A C 1
ATOM 1007 O O . TYR A 1 122 ? 4.248 -6.398 -31.478 1.00 59.34 122 TYR A O 1
ATOM 1015 N N . ASP A 1 123 ? 2.317 -6.776 -32.578 1.00 55.31 123 ASP A N 1
ATOM 1016 C CA . ASP A 1 123 ? 1.591 -5.635 -32.031 1.00 55.31 123 ASP A CA 1
ATOM 1017 C C . ASP A 1 123 ? 1.284 -5.900 -30.557 1.00 55.31 123 ASP A C 1
ATOM 1019 O O . ASP A 1 123 ? 0.270 -6.480 -30.170 1.00 55.31 123 ASP A O 1
ATOM 1023 N N . ILE A 1 124 ? 2.209 -5.487 -29.692 1.00 56.88 124 ILE A N 1
ATOM 1024 C CA . ILE A 1 124 ? 1.956 -5.461 -28.258 1.00 56.88 124 ILE A CA 1
ATOM 1025 C C . ILE A 1 124 ? 1.068 -4.246 -27.978 1.00 56.88 124 ILE A C 1
ATOM 1027 O O . ILE A 1 124 ? 1.542 -3.154 -27.630 1.00 56.88 124 ILE A O 1
ATOM 1031 N N . GLU A 1 125 ? -0.240 -4.440 -28.135 1.00 59.06 125 GLU A N 1
ATOM 1032 C CA . GLU A 1 125 ? -1.248 -3.577 -27.534 1.00 59.06 125 GLU A CA 1
ATOM 1033 C C . GLU A 1 125 ? -1.006 -3.475 -26.020 1.00 59.06 125 GLU A C 1
ATOM 1035 O O . GLU A 1 125 ? -0.411 -4.360 -25.394 1.00 59.06 125 GLU A O 1
ATOM 1040 N N . LYS A 1 126 ? -1.450 -2.369 -25.400 1.00 60.06 126 LYS A N 1
ATOM 1041 C CA . LYS A 1 126 ? -1.484 -2.266 -23.928 1.00 60.06 126 LYS A CA 1
ATOM 1042 C C . LYS A 1 126 ? -2.059 -3.572 -23.368 1.00 60.06 126 LYS A C 1
ATOM 1044 O O . LYS A 1 126 ? -3.020 -4.065 -23.955 1.00 60.06 126 LYS A O 1
ATOM 1049 N N . PRO A 1 127 ? -1.531 -4.116 -22.255 1.00 58.53 127 PRO A N 1
ATOM 1050 C CA . PRO A 1 127 ? -1.994 -5.396 -21.745 1.00 58.53 127 PRO A CA 1
ATOM 1051 C C . PRO A 1 127 ? -3.511 -5.325 -21.598 1.00 58.53 127 PRO A C 1
ATOM 1053 O O . PRO A 1 127 ? -4.026 -4.489 -20.845 1.00 58.53 127 PRO A O 1
ATOM 1056 N N . VAL A 1 128 ? -4.211 -6.155 -22.375 1.00 60.53 128 VAL A N 1
ATOM 1057 C CA . VAL A 1 128 ? -5.669 -6.241 -22.369 1.00 60.53 128 VAL A CA 1
ATOM 1058 C C . VAL A 1 128 ? -6.101 -6.391 -20.908 1.00 60.53 128 VAL A C 1
ATOM 1060 O O . VAL A 1 128 ? -5.610 -7.255 -20.176 1.00 60.53 128 VAL A O 1
ATOM 1063 N N . GLY A 1 129 ? -6.935 -5.462 -20.438 1.00 66.12 129 GLY A N 1
ATOM 1064 C CA . GLY A 1 129 ? -7.403 -5.446 -19.052 1.00 66.12 129 GLY A CA 1
ATOM 1065 C C . GLY A 1 129 ? -6.558 -4.659 -18.040 1.00 66.12 129 GLY A C 1
ATOM 1066 O O . GLY A 1 129 ? -6.771 -4.840 -16.845 1.00 66.12 129 GLY A O 1
ATOM 1067 N N . TYR A 1 130 ? -5.648 -3.762 -18.446 1.00 67.12 130 TYR A N 1
ATOM 1068 C CA . TYR A 1 130 ? -5.009 -2.811 -17.509 1.00 67.12 130 TYR A CA 1
ATOM 1069 C C . TYR A 1 130 ? -6.048 -2.013 -16.695 1.00 67.12 130 TYR A C 1
ATOM 1071 O O . TYR A 1 130 ? -5.966 -1.939 -15.470 1.00 67.12 130 TYR A O 1
ATOM 1079 N N . GLY A 1 131 ? -7.077 -1.483 -17.369 1.00 69.56 131 GLY A N 1
ATOM 1080 C CA . GLY A 1 131 ? -8.180 -0.778 -16.706 1.00 69.56 131 GLY A CA 1
ATOM 1081 C C . GLY A 1 131 ? -9.023 -1.692 -15.810 1.00 69.56 131 GLY A C 1
ATOM 1082 O O . GLY A 1 131 ? -9.357 -1.316 -14.691 1.00 69.56 131 GLY A O 1
ATOM 1083 N N . ASP A 1 132 ? -9.294 -2.921 -16.258 1.00 78.62 132 ASP A N 1
ATOM 1084 C CA . ASP A 1 132 ? -10.060 -3.912 -15.490 1.00 78.62 132 ASP A CA 1
ATOM 1085 C C . ASP A 1 132 ? -9.329 -4.341 -14.203 1.00 78.62 132 ASP A C 1
ATOM 1087 O O . ASP A 1 132 ? -9.927 -4.424 -13.131 1.00 78.62 132 ASP A O 1
ATOM 1091 N N . ARG A 1 133 ? -8.003 -4.531 -14.257 1.00 77.75 133 ARG A N 1
ATOM 1092 C CA . ARG A 1 133 ? -7.189 -4.853 -13.072 1.00 77.75 133 ARG A CA 1
ATOM 1093 C C . ARG A 1 133 ? -7.169 -3.720 -12.053 1.00 77.75 133 ARG A C 1
ATOM 1095 O O . ARG A 1 133 ? -7.289 -3.985 -10.855 1.00 77.75 133 ARG A O 1
ATOM 1102 N N . GLN A 1 134 ? -7.032 -2.472 -12.502 1.00 78.44 134 GLN A N 1
ATOM 1103 C CA . GLN A 1 134 ? -7.111 -1.314 -11.608 1.00 78.44 134 GLN A CA 1
ATOM 1104 C C . GLN A 1 134 ? -8.494 -1.192 -10.968 1.00 78.44 134 GLN A C 1
ATOM 1106 O O . GLN A 1 134 ? -8.591 -0.995 -9.756 1.00 78.44 134 GLN A O 1
ATOM 1111 N N . LEU A 1 135 ? -9.556 -1.382 -11.755 1.00 80.88 135 LEU A N 1
ATOM 1112 C CA . LEU A 1 135 ? -10.929 -1.354 -11.266 1.00 80.88 135 LEU A CA 1
ATOM 1113 C C . LEU A 1 135 ? -11.167 -2.441 -10.212 1.00 80.88 135 LEU A C 1
ATOM 1115 O O . LEU A 1 135 ? -11.665 -2.137 -9.133 1.00 80.88 135 LEU A O 1
ATOM 1119 N N . LYS A 1 136 ? -10.735 -3.682 -10.462 1.00 86.56 136 LYS A N 1
ATOM 1120 C CA . LYS A 1 136 ? -10.835 -4.792 -9.498 1.00 86.56 136 LYS A CA 1
ATOM 1121 C C . LYS A 1 136 ? -10.126 -4.489 -8.181 1.00 86.56 136 LYS A C 1
ATOM 1123 O O . LYS A 1 136 ? -10.690 -4.735 -7.118 1.00 86.56 136 LYS A O 1
ATOM 1128 N N . ARG A 1 137 ? -8.915 -3.923 -8.231 1.00 85.62 137 ARG A N 1
ATOM 1129 C CA . ARG A 1 137 ? -8.178 -3.508 -7.023 1.00 85.62 137 ARG A CA 1
ATOM 1130 C C . ARG A 1 137 ? -8.897 -2.391 -6.269 1.00 85.62 137 ARG A C 1
ATOM 1132 O O . ARG A 1 137 ? -8.946 -2.433 -5.045 1.00 85.62 137 ARG A O 1
ATOM 1139 N N . SER A 1 138 ? -9.484 -1.438 -6.991 1.00 82.06 138 SER A N 1
ATOM 1140 C CA . SER A 1 138 ? -10.283 -0.359 -6.404 1.00 82.06 138 SER A CA 1
ATOM 1141 C C . SER A 1 138 ? -11.558 -0.886 -5.736 1.00 82.06 138 SER A C 1
ATOM 1143 O O . SER A 1 138 ? -11.847 -0.531 -4.597 1.00 82.06 138 SER A O 1
ATOM 1145 N N . ILE A 1 139 ? -12.275 -1.810 -6.386 1.00 87.56 139 ILE A N 1
ATOM 1146 C CA . ILE A 1 139 ? -13.462 -2.466 -5.818 1.00 87.56 139 ILE A CA 1
ATOM 1147 C C . ILE A 1 139 ? -13.087 -3.251 -4.561 1.00 87.56 139 ILE A C 1
ATOM 1149 O O . ILE A 1 139 ? -13.749 -3.111 -3.537 1.00 87.56 139 ILE A O 1
ATOM 1153 N N . PHE A 1 140 ? -12.012 -4.044 -4.606 1.00 88.81 140 PHE A N 1
ATOM 1154 C CA . PHE A 1 140 ? -11.552 -4.801 -3.443 1.00 88.81 140 PHE A CA 1
ATOM 1155 C C . PHE A 1 140 ? -11.202 -3.879 -2.269 1.00 88.81 140 PHE A C 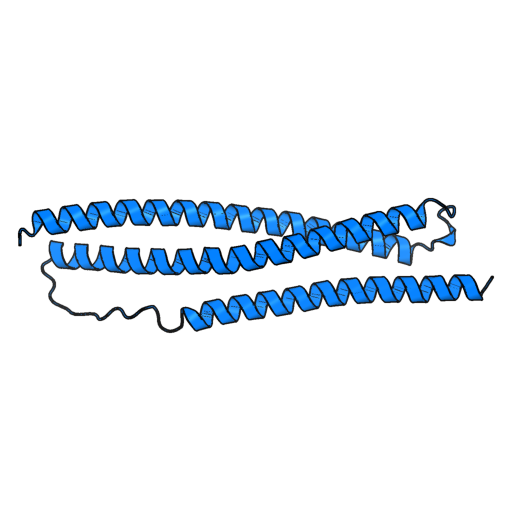1
ATOM 1157 O O . PHE A 1 140 ? -11.621 -4.128 -1.139 1.00 88.81 140 PHE A O 1
ATOM 1164 N N . LEU A 1 141 ? -10.496 -2.777 -2.544 1.00 87.62 141 LEU A N 1
ATOM 1165 C CA . LEU A 1 141 ? -10.194 -1.763 -1.541 1.00 87.62 141 LEU A CA 1
ATOM 1166 C C . LEU A 1 141 ? -11.479 -1.151 -0.966 1.00 87.62 141 LEU A C 1
ATOM 1168 O O . LEU A 1 141 ? -11.603 -1.041 0.249 1.00 87.62 141 LEU A O 1
ATOM 1172 N N . ALA A 1 142 ? -12.449 -0.794 -1.810 1.00 86.31 142 ALA A N 1
ATOM 1173 C CA . ALA A 1 142 ? -13.718 -0.221 -1.372 1.00 86.31 142 ALA A CA 1
ATOM 1174 C C . ALA A 1 142 ? -14.503 -1.187 -0.472 1.00 86.31 142 ALA A C 1
ATOM 1176 O O . ALA A 1 142 ? -14.955 -0.790 0.599 1.00 86.31 142 ALA A O 1
ATOM 1177 N N . VAL A 1 143 ? -14.605 -2.463 -0.857 1.00 90.69 143 VAL A N 1
ATOM 1178 C CA . VAL A 1 143 ? -15.247 -3.507 -0.040 1.00 90.69 143 VAL A CA 1
ATOM 1179 C C . VAL A 1 143 ? -14.542 -3.644 1.308 1.00 90.69 143 VAL A C 1
ATOM 1181 O O . VAL A 1 143 ? -15.204 -3.653 2.344 1.00 90.69 143 VAL A O 1
ATOM 1184 N N . TYR A 1 144 ? -13.208 -3.685 1.319 1.00 87.44 144 TYR A N 1
ATOM 1185 C CA . TYR A 1 144 ? -12.428 -3.755 2.554 1.00 87.44 144 TYR A CA 1
ATOM 1186 C C . TYR A 1 144 ? -12.685 -2.547 3.470 1.00 87.44 144 TYR A C 1
ATOM 1188 O O . TYR A 1 144 ? -12.904 -2.713 4.669 1.00 87.44 144 TYR A O 1
ATOM 1196 N N . MET A 1 145 ? -12.747 -1.338 2.910 1.00 87.62 145 MET A N 1
ATOM 1197 C CA . MET A 1 145 ? -13.053 -0.128 3.679 1.00 87.62 145 MET A CA 1
ATOM 1198 C C . MET A 1 145 ? -14.468 -0.132 4.244 1.00 87.62 145 MET A C 1
ATOM 1200 O O . MET A 1 145 ? -14.659 0.252 5.396 1.00 87.62 145 MET A O 1
ATOM 1204 N N . ILE A 1 146 ? -15.450 -0.598 3.470 1.00 90.00 146 ILE A N 1
ATOM 1205 C CA . ILE A 1 146 ? -16.835 -0.742 3.930 1.00 90.00 146 ILE A CA 1
ATOM 1206 C C . ILE A 1 146 ? -16.905 -1.720 5.106 1.00 90.00 146 ILE A C 1
ATOM 1208 O O . ILE A 1 146 ? -17.583 -1.430 6.089 1.00 90.00 146 ILE A O 1
ATOM 1212 N N . LEU A 1 147 ? -16.176 -2.838 5.050 1.00 89.56 147 LEU A N 1
ATOM 1213 C CA . LEU A 1 147 ? -16.127 -3.809 6.146 1.00 89.56 147 LEU A CA 1
ATOM 1214 C C . LEU A 1 147 ? -15.516 -3.210 7.421 1.00 89.56 147 LEU A C 1
ATOM 1216 O O . LEU A 1 147 ? -16.095 -3.355 8.497 1.00 89.56 147 LEU A O 1
ATOM 1220 N N . LEU A 1 148 ? -14.392 -2.493 7.315 1.00 85.69 148 LEU A N 1
ATOM 1221 C CA . LEU A 1 148 ? -13.755 -1.842 8.468 1.00 85.69 148 LEU A CA 1
ATOM 1222 C C . LEU A 1 148 ? -14.615 -0.716 9.063 1.00 85.69 148 LEU A C 1
ATOM 1224 O O . LEU A 1 148 ? -14.720 -0.580 10.286 1.00 85.69 148 LEU A O 1
ATOM 1228 N N . LEU A 1 149 ? -15.255 0.091 8.214 1.00 87.88 149 LEU A N 1
ATOM 1229 C CA . LEU A 1 149 ? -16.209 1.114 8.646 1.00 87.88 149 LEU A CA 1
ATOM 1230 C C . LEU A 1 149 ? -17.408 0.474 9.345 1.00 87.88 149 LEU A C 1
ATOM 1232 O O . LEU A 1 149 ? -17.748 0.878 10.455 1.00 87.88 149 LEU A O 1
ATOM 1236 N N . GLY A 1 150 ? -18.002 -0.554 8.738 1.00 89.31 150 GLY A N 1
ATOM 1237 C CA . GLY A 1 150 ? -19.135 -1.288 9.294 1.00 89.31 150 GLY A CA 1
ATOM 1238 C C . GLY A 1 150 ? -18.815 -1.895 10.657 1.00 89.31 150 GLY A C 1
ATOM 1239 O O . GLY A 1 150 ? -19.594 -1.736 11.594 1.00 89.31 150 GLY A O 1
ATOM 1240 N N . PHE A 1 151 ? -17.638 -2.507 10.805 1.00 86.31 151 PHE A N 1
ATOM 1241 C CA . PHE A 1 151 ? -17.177 -3.035 12.088 1.00 86.31 151 PHE A CA 1
ATOM 1242 C C . PHE A 1 151 ? -17.025 -1.930 13.142 1.00 86.31 151 PHE A C 1
ATOM 1244 O O . PHE A 1 151 ? -17.534 -2.056 14.253 1.00 86.31 151 PHE A O 1
ATOM 1251 N N . THR A 1 152 ? -16.404 -0.808 12.775 1.00 86.31 152 THR A N 1
ATOM 1252 C CA . THR A 1 152 ? -16.232 0.345 13.673 1.00 86.31 152 THR A CA 1
ATOM 1253 C C . THR A 1 152 ? -17.578 0.910 14.136 1.00 86.31 152 THR A C 1
ATOM 1255 O O . THR A 1 152 ? -17.765 1.174 15.324 1.00 86.31 152 THR A O 1
ATOM 1258 N N . VAL A 1 153 ? -18.540 1.050 13.219 1.00 87.94 153 VAL A N 1
ATOM 1259 C CA . VAL A 1 153 ? -19.902 1.509 13.526 1.00 87.94 153 VAL A CA 1
ATOM 1260 C C . VAL A 1 153 ? -20.631 0.509 14.421 1.00 87.94 153 VAL A C 1
ATOM 1262 O O . VAL A 1 153 ? -21.257 0.923 15.392 1.00 87.94 153 VAL A O 1
ATOM 1265 N N . ALA A 1 154 ? -20.526 -0.795 14.159 1.00 87.19 154 ALA A N 1
ATOM 1266 C CA . ALA A 1 154 ? -21.160 -1.822 14.983 1.00 87.19 154 ALA A CA 1
ATOM 1267 C C . ALA A 1 154 ? -20.649 -1.792 16.433 1.00 87.19 154 ALA A C 1
ATOM 1269 O O . ALA A 1 154 ? -21.448 -1.827 17.368 1.00 87.19 154 ALA A O 1
ATOM 1270 N N . VAL A 1 155 ? -19.332 -1.657 16.623 1.00 83.25 155 VAL A N 1
ATOM 1271 C CA . VAL A 1 155 ? -18.710 -1.529 17.951 1.00 83.25 155 VAL A CA 1
ATOM 1272 C C . VAL A 1 155 ? -19.192 -0.263 18.669 1.00 83.25 155 VAL A C 1
ATOM 1274 O O . VAL A 1 155 ? -19.531 -0.319 19.853 1.00 83.25 155 VAL A O 1
ATOM 1277 N N . LEU A 1 156 ? -19.288 0.863 17.956 1.00 82.69 156 LEU A N 1
ATOM 1278 C CA . LEU A 1 156 ? -19.809 2.122 18.496 1.00 82.69 156 LEU A CA 1
ATOM 1279 C C . LEU A 1 156 ? -21.278 2.012 18.914 1.00 82.69 156 LEU A C 1
ATOM 1281 O O . LEU A 1 156 ? -21.622 2.382 20.034 1.00 82.69 156 LEU A O 1
ATOM 1285 N N . VAL A 1 157 ? -22.143 1.486 18.043 1.00 85.62 157 VAL A N 1
ATOM 1286 C CA . VAL A 1 157 ? -23.576 1.311 18.326 1.00 85.62 157 VAL A CA 1
ATOM 1287 C C . VAL A 1 157 ? -23.771 0.384 19.519 1.00 85.62 157 VAL A C 1
ATOM 1289 O O . VAL A 1 157 ? -24.532 0.709 20.427 1.00 85.62 157 VAL A O 1
ATOM 1292 N N . TYR A 1 158 ? -23.040 -0.731 19.567 1.00 82.81 158 TYR A N 1
ATOM 1293 C CA . TYR A 1 158 ? -23.100 -1.657 20.692 1.00 82.81 158 TYR A CA 1
ATOM 1294 C C . TYR A 1 158 ? -22.703 -0.983 22.012 1.00 82.81 158 TYR A C 1
ATOM 1296 O O . TYR A 1 158 ? -23.396 -1.148 23.018 1.00 82.81 158 TYR A O 1
ATOM 1304 N N . PHE A 1 159 ? -21.644 -0.167 22.005 1.00 76.81 159 PHE A N 1
ATOM 1305 C CA . PHE A 1 159 ? -21.260 0.624 23.173 1.00 76.81 159 PHE A CA 1
ATOM 1306 C C . PHE A 1 159 ? -22.356 1.615 23.587 1.00 76.81 159 PHE A C 1
ATOM 1308 O O . PHE A 1 159 ? -22.726 1.639 24.758 1.00 76.81 159 PHE A O 1
ATOM 1315 N N . PHE A 1 160 ? -22.914 2.392 22.652 1.00 78.31 160 PHE A N 1
ATOM 1316 C CA . PHE A 1 160 ? -23.981 3.354 22.952 1.00 78.31 160 PHE A CA 1
ATOM 1317 C C . PHE A 1 160 ? -25.232 2.672 23.512 1.00 78.31 160 PHE A C 1
ATOM 1319 O O . PHE A 1 160 ? -25.766 3.120 24.524 1.00 78.31 160 PHE A O 1
ATOM 1326 N N . CYS A 1 161 ? -25.672 1.562 22.915 1.00 80.94 161 CYS A N 1
ATOM 1327 C CA . CYS A 1 161 ? -26.809 0.790 23.413 1.00 80.94 161 CYS A CA 1
ATOM 1328 C C . CYS A 1 161 ? -26.547 0.230 24.817 1.00 80.94 161 CYS A C 1
ATOM 1330 O O . CYS A 1 161 ? -27.413 0.327 25.686 1.00 80.94 161 CYS A O 1
ATOM 1332 N N . LYS A 1 162 ? -25.351 -0.325 25.062 1.00 74.50 162 LYS A N 1
ATOM 1333 C CA . LYS A 1 162 ? -24.974 -0.840 26.385 1.00 74.50 162 LYS A CA 1
ATOM 1334 C C . LYS A 1 162 ? -24.899 0.281 27.425 1.00 74.50 162 LYS A C 1
ATOM 1336 O O . LYS A 1 162 ? -25.350 0.092 28.550 1.00 74.50 162 LYS A O 1
ATOM 1341 N N . PHE A 1 163 ? -24.373 1.446 27.054 1.00 70.88 163 PHE A N 1
ATOM 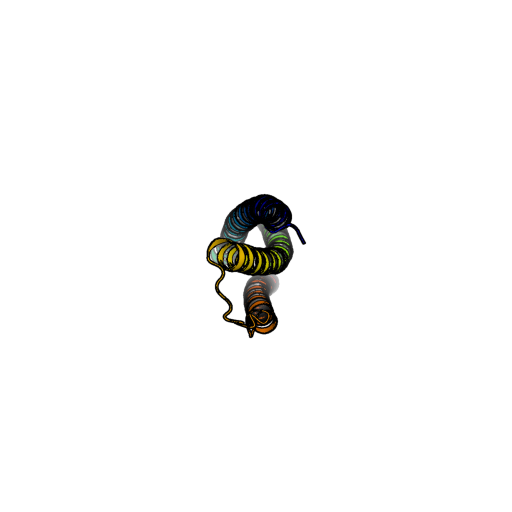1342 C CA . PHE A 1 163 ? -24.277 2.593 27.950 1.00 70.88 163 PHE A CA 1
ATOM 1343 C C . PHE A 1 163 ? -25.642 3.181 28.316 1.00 70.88 163 PHE A C 1
ATOM 1345 O O . PHE A 1 163 ? -25.911 3.401 29.494 1.00 70.88 163 PHE A O 1
ATOM 1352 N N . LEU A 1 164 ? -26.518 3.392 27.328 1.00 70.88 164 LEU A N 1
ATOM 1353 C CA . LEU A 1 164 ? -27.873 3.901 27.561 1.00 70.88 164 LEU A CA 1
ATOM 1354 C C . LEU A 1 164 ? -28.692 2.962 28.449 1.00 70.88 164 LEU A C 1
ATOM 1356 O O . LEU A 1 164 ? -29.451 3.422 29.296 1.00 70.88 164 LEU A O 1
ATOM 1360 N N . ARG A 1 165 ? -28.512 1.646 28.297 1.00 71.44 165 ARG A N 1
ATOM 1361 C CA . ARG A 1 165 ? -29.157 0.663 29.168 1.00 71.44 165 ARG A CA 1
ATOM 1362 C C . ARG A 1 165 ? -28.701 0.796 30.624 1.00 71.44 165 ARG A C 1
ATOM 1364 O O . ARG A 1 165 ? -29.539 0.740 31.512 1.00 71.44 165 ARG A O 1
ATOM 1371 N N . HIS A 1 166 ? -27.409 1.025 30.857 1.00 65.19 166 HIS A N 1
ATOM 1372 C CA . HIS A 1 166 ? -26.860 1.211 32.207 1.00 65.19 166 HIS A CA 1
ATOM 1373 C C . HIS A 1 166 ? -27.388 2.490 32.881 1.00 65.19 166 HIS A C 1
ATOM 1375 O O . HIS A 1 166 ? -27.679 2.478 34.068 1.00 65.19 166 HIS A O 1
ATOM 1381 N N . GLN A 1 167 ? -27.597 3.568 32.114 1.00 61.00 167 GLN A N 1
ATOM 1382 C CA . GLN A 1 167 ? -28.198 4.820 32.606 1.00 61.00 167 GLN A CA 1
ATOM 1383 C C . GLN A 1 167 ? -29.693 4.698 32.959 1.00 61.00 167 GLN A C 1
ATOM 1385 O O . GLN A 1 167 ? -30.176 5.472 33.773 1.00 61.00 167 GLN A O 1
ATOM 1390 N N . ASN A 1 168 ? -30.427 3.757 32.352 1.00 59.12 168 ASN A N 1
ATOM 1391 C CA . ASN A 1 168 ? -31.855 3.538 32.623 1.00 59.12 168 ASN A CA 1
ATOM 1392 C C . ASN A 1 168 ? -32.125 2.546 33.773 1.00 59.12 168 ASN A C 1
ATOM 1394 O O . ASN A 1 168 ? -33.266 2.444 34.218 1.00 59.12 168 ASN A O 1
ATOM 1398 N N . GLU A 1 169 ? -31.120 1.777 34.204 1.00 56.53 169 GLU A N 1
ATOM 1399 C CA . GLU A 1 169 ? -31.232 0.775 35.279 1.00 56.53 169 GLU A CA 1
ATOM 1400 C C . GLU A 1 169 ? -30.776 1.312 36.661 1.00 56.53 169 GLU A C 1
ATOM 1402 O O . GLU A 1 169 ? -30.865 0.577 37.645 1.00 56.53 169 GLU A O 1
ATOM 1407 N N . GLY A 1 170 ? -30.310 2.568 36.750 1.00 45.31 170 GLY A N 1
ATOM 1408 C CA . GLY A 1 170 ? -29.889 3.248 37.990 1.00 45.31 170 GLY A CA 1
ATOM 1409 C C . GLY A 1 170 ? -30.771 4.436 38.349 1.00 45.31 170 GLY A C 1
ATOM 1410 O O . GLY A 1 170 ? -30.910 4.691 39.566 1.00 45.31 170 GLY A O 1
#

Sequence (170 aa):
MNINKELERLVTQKVELSAVIEKIDTRLSNLQSFTFVLANFYFVFQGVILTIICTNAEKLKPPYGWFLFAISILAVLLNLFALIITGIKYVETKGNQEFFEFRLNKVNMKIFRLDFNYEDEYDIEKPVGYGDRQLKRSIFLAVYMILLLGFTVAVLVYFFCKFLRHQNEG

Foldseek 3Di:
DDLVVVLVVLVVVLVVLVVVLVVLVVVLVVLVVLLVVLVVLLVVLLVVLVCLLVVDPVPPPPPVSVVSNVVSLVSNVVSLVVNLVSLVVNLVSVLVSLVSVLVSVVSVVVSVCSVVVDPDDDPPDRPPCSVVVSVVSVVVSVVVSCVSVVSSVVSVVSSVVSVVVVVVVD

Radius of gyration: 26.18 Å; chains: 1; bounding box: 56×19×78 Å

Organism: Quercus rubra (NCBI:txid3512)

pLDDT: mean 82.14, std 12.11, range [45.31, 95.75]

Secondary structure (DSSP, 8-state):
--HHHHHHHHHHHHHHHHHHHHHHHHHHHHHHHHHHHHHHHHHHHHHHHHHHHHT-TTSS-HHHHHHHHHHHHHHHHHHHHHHHHHHHHHHHHHHHHHHHHHHHHHHHHHHHHHHHT--------S-TTHHHHHHHHHHHHHHHHHHHHHHHHHHHHHHHHHHHHHHH--